Protein AF-A0A418GD78-F1 (afdb_monomer)

Foldseek 3Di:
DVVLVVLVVVLVVCVVVVHACLVVLVVLVVQLVVVVPDPDPPCPVHPRSNVSSVVSVVVCVVVVHD

InterPro domains:
  IPR001915 Peptidase M48 [PF01435] (2-59)

Secondary structure (DSSP, 8-state):
-HHHHHHHHHHHHHHHTT--THHHHHHHHHHHHHHTT---TTSTTS--HHHHHHHHHHHHHHTT--

Sequence (66 aa):
RQESEADDYSYDLLRQRGISPAGLATSFEKLAKLEEGRQSSMFDDHPASAERAQHIRDRMSADGVK

Radius of gyration: 12.33 Å; Cα contacts (8 Å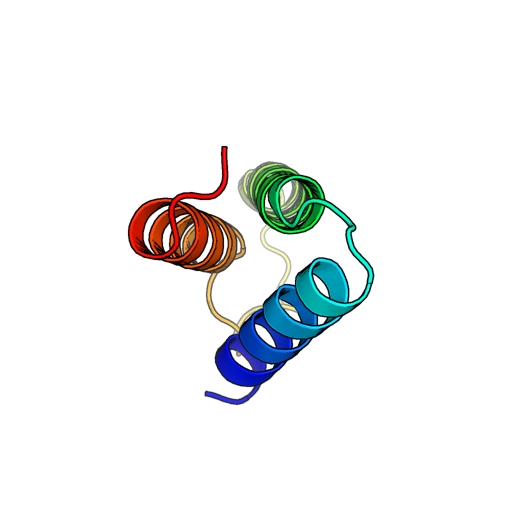, |Δi|>4): 45; chains: 1; bounding box: 29×25×31 Å

pLDDT: mean 84.09, std 13.28, range [54.91, 96.0]

Organism: Escherichia coli (NCBI:txid562)

Structure (mmCIF, N/CA/C/O backbone):
data_AF-A0A418GD78-F1
#
_entry.id   AF-A0A418GD78-F1
#
loop_
_atom_site.group_PDB
_atom_site.id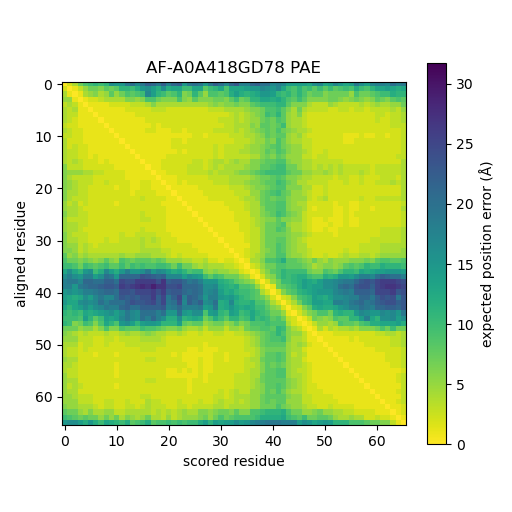
_atom_site.type_symbol
_atom_site.label_atom_id
_atom_site.label_alt_id
_atom_site.label_comp_id
_atom_site.label_asym_id
_atom_site.label_entity_id
_atom_site.label_seq_id
_atom_site.pdbx_PDB_ins_code
_atom_site.Cartn_x
_atom_site.Cartn_y
_atom_site.Cartn_z
_atom_site.occupancy
_atom_site.B_iso_or_equiv
_atom_site.auth_seq_id
_atom_site.auth_comp_id
_atom_site.auth_asym_id
_atom_site.auth_atom_id
_atom_site.pdbx_PDB_model_num
ATOM 1 N N . ARG A 1 1 ? -3.094 -16.741 -8.000 1.00 59.47 1 ARG A N 1
ATOM 2 C CA . ARG A 1 1 ? -4.069 -16.952 -6.896 1.00 59.47 1 ARG A CA 1
ATOM 3 C C . ARG A 1 1 ? -3.369 -16.931 -5.543 1.00 59.47 1 ARG A C 1
ATOM 5 O O . ARG A 1 1 ? -3.607 -15.977 -4.826 1.00 59.47 1 ARG A O 1
ATOM 12 N N . GLN A 1 2 ? -2.423 -17.842 -5.278 1.00 70.00 2 GLN A N 1
ATOM 13 C CA . GLN A 1 2 ? -1.718 -17.912 -3.983 1.00 70.00 2 GLN A CA 1
ATOM 14 C C . GLN A 1 2 ? -1.061 -16.594 -3.522 1.00 70.00 2 GLN A C 1
ATOM 16 O O . GLN A 1 2 ? -1.112 -16.277 -2.341 1.00 70.00 2 GLN A O 1
ATOM 21 N N . GLU A 1 3 ? -0.471 -15.803 -4.424 1.00 65.12 3 GLU A N 1
ATOM 22 C CA . GLU A 1 3 ? 0.148 -14.530 -4.021 1.00 65.12 3 GLU A CA 1
ATOM 23 C C . GLU A 1 3 ? -0.837 -13.426 -3.666 1.00 65.12 3 GLU A C 1
ATOM 25 O O . GLU A 1 3 ? -0.610 -12.725 -2.688 1.00 65.12 3 GLU A O 1
ATOM 30 N N . SER A 1 4 ? -1.939 -13.290 -4.407 1.00 75.25 4 SER A N 1
ATOM 31 C CA . SER A 1 4 ? -2.967 -12.298 -4.078 1.00 75.25 4 SER A CA 1
ATOM 32 C C . SER A 1 4 ? -3.562 -12.581 -2.698 1.00 75.25 4 SER A C 1
ATOM 34 O O . SER A 1 4 ? -3.753 -11.663 -1.914 1.00 75.25 4 SER A O 1
ATOM 36 N N . GLU A 1 5 ? -3.750 -13.861 -2.363 1.00 84.12 5 GLU A N 1
ATOM 37 C CA . GLU A 1 5 ? -4.204 -14.292 -1.036 1.00 84.12 5 GLU A CA 1
ATOM 38 C C . GLU A 1 5 ? -3.176 -13.969 0.065 1.00 84.12 5 GLU A C 1
ATOM 40 O O . GLU A 1 5 ? -3.551 -13.570 1.168 1.00 84.12 5 GLU A O 1
ATOM 45 N N . ALA A 1 6 ? -1.876 -14.098 -0.222 1.00 89.00 6 ALA A N 1
ATOM 46 C CA . ALA A 1 6 ? -0.814 -13.749 0.723 1.00 89.00 6 ALA A CA 1
ATOM 47 C C . ALA A 1 6 ? -0.691 -12.229 0.939 1.00 89.00 6 ALA A C 1
ATOM 49 O O . ALA A 1 6 ? -0.479 -11.773 2.069 1.00 89.00 6 ALA A O 1
ATOM 50 N N . ASP A 1 7 ? -0.846 -11.446 -0.129 1.00 90.62 7 ASP A N 1
ATOM 51 C CA . ASP A 1 7 ? -0.875 -9.983 -0.084 1.00 90.62 7 ASP A CA 1
ATOM 52 C C . ASP A 1 7 ? -2.074 -9.493 0.729 1.00 90.62 7 ASP A C 1
ATOM 54 O O . ASP A 1 7 ? -1.931 -8.628 1.597 1.00 90.62 7 ASP A O 1
ATOM 58 N N . ASP A 1 8 ? -3.234 -10.116 0.516 1.00 92.31 8 ASP A N 1
ATOM 59 C CA . ASP A 1 8 ? -4.459 -9.822 1.246 1.00 92.31 8 ASP A CA 1
ATOM 60 C C . ASP A 1 8 ? -4.356 -10.169 2.729 1.00 92.31 8 ASP A C 1
ATOM 62 O O . ASP A 1 8 ? -4.700 -9.353 3.586 1.00 92.31 8 ASP A O 1
ATOM 66 N N . TYR A 1 9 ? -3.806 -11.339 3.050 1.00 94.44 9 TYR A N 1
ATOM 67 C CA . TYR A 1 9 ? -3.548 -11.715 4.435 1.00 94.44 9 TYR A CA 1
ATOM 68 C C . TYR A 1 9 ? -2.600 -10.724 5.124 1.00 94.44 9 TYR A C 1
ATOM 70 O O . TYR A 1 9 ? -2.838 -10.307 6.260 1.00 94.44 9 TYR A O 1
ATOM 78 N N . SER A 1 10 ? -1.531 -10.318 4.431 1.00 93.62 10 SER A N 1
ATOM 79 C CA . SER A 1 10 ? -0.565 -9.346 4.949 1.00 93.62 10 SER A CA 1
ATOM 80 C C . SER A 1 10 ? -1.224 -7.991 5.203 1.00 93.62 10 SER A C 1
ATOM 82 O O . SER A 1 10 ? -1.000 -7.382 6.249 1.00 93.62 10 SER A O 1
ATOM 84 N N . TYR A 1 11 ? -2.078 -7.541 4.284 1.00 95.44 11 TYR A N 1
ATOM 85 C CA . TYR A 1 11 ? -2.866 -6.324 4.434 1.00 95.44 11 TYR A CA 1
ATOM 86 C C . TYR A 1 11 ? -3.749 -6.357 5.685 1.00 95.44 11 TYR A C 1
ATOM 88 O O . TYR A 1 11 ? -3.670 -5.456 6.529 1.00 95.44 11 TYR A O 1
ATOM 96 N N . ASP A 1 12 ? -4.548 -7.414 5.835 1.00 95.50 12 ASP A N 1
ATOM 97 C CA . ASP A 1 12 ? -5.487 -7.551 6.947 1.00 95.50 12 ASP A CA 1
ATOM 98 C C . ASP A 1 12 ? -4.743 -7.650 8.286 1.00 95.50 12 ASP A C 1
ATOM 100 O O . ASP A 1 12 ? -5.123 -6.998 9.263 1.00 95.50 12 ASP A O 1
ATOM 104 N N . LEU A 1 13 ? -3.636 -8.401 8.331 1.00 96.00 13 LEU A N 1
ATOM 105 C CA . LEU A 1 13 ? -2.801 -8.535 9.522 1.00 96.00 13 LEU A CA 1
ATOM 106 C C . LEU A 1 13 ? -2.201 -7.191 9.953 1.00 96.00 13 LEU A C 1
ATOM 108 O O . LEU A 1 13 ? -2.256 -6.853 11.137 1.00 96.00 13 LEU A O 1
ATOM 112 N N . LEU A 1 14 ? -1.642 -6.411 9.020 1.00 95.06 14 LEU A N 1
ATOM 113 C CA . LEU A 1 14 ? -1.096 -5.083 9.328 1.00 95.06 14 LEU A CA 1
ATOM 114 C C . LEU A 1 14 ? -2.173 -4.194 9.946 1.00 95.06 14 LEU A C 1
ATOM 116 O O . LEU A 1 14 ? -1.955 -3.579 10.992 1.00 95.06 14 LEU A O 1
ATOM 120 N N . ARG A 1 15 ? -3.368 -4.216 9.359 1.00 93.62 15 ARG A N 1
ATOM 121 C CA . ARG A 1 15 ? -4.498 -3.429 9.835 1.00 93.62 15 ARG A CA 1
ATOM 122 C C . ARG A 1 15 ? -4.984 -3.847 11.219 1.00 93.62 15 ARG A C 1
ATOM 124 O O . ARG A 1 15 ? -5.203 -2.986 12.068 1.00 93.62 15 ARG A O 1
ATOM 131 N N . GLN A 1 16 ? -5.091 -5.152 11.476 1.00 94.25 16 GLN A N 1
ATOM 132 C CA . GLN A 1 16 ? -5.431 -5.695 12.798 1.00 94.25 16 GLN A CA 1
ATOM 133 C C . GLN A 1 16 ? -4.425 -5.272 13.873 1.00 94.25 16 GLN A C 1
ATOM 135 O O . GLN A 1 16 ? -4.786 -5.103 15.035 1.00 94.25 16 GLN A O 1
ATOM 140 N N . ARG A 1 17 ? -3.157 -5.086 13.494 1.00 95.00 17 ARG A N 1
ATOM 141 C CA . ARG A 1 17 ? -2.089 -4.622 14.388 1.00 95.00 17 ARG A CA 1
ATOM 142 C C . ARG A 1 17 ? -1.994 -3.095 14.488 1.00 95.00 17 ARG A C 1
ATOM 144 O O . ARG A 1 17 ? -1.109 -2.608 15.184 1.00 95.00 17 ARG A O 1
ATOM 151 N N . GLY A 1 18 ? -2.871 -2.343 13.816 1.00 92.75 18 GLY A N 1
ATOM 152 C CA . GLY A 1 18 ? -2.830 -0.877 13.783 1.00 92.75 18 GLY A CA 1
ATOM 153 C C . GLY A 1 18 ? -1.644 -0.308 12.996 1.00 92.75 18 GLY A C 1
ATOM 154 O O . GLY A 1 18 ? -1.269 0.845 13.194 1.00 92.75 18 GLY A O 1
ATOM 155 N N . ILE A 1 19 ? -1.033 -1.113 12.123 1.00 93.38 19 ILE A N 1
ATOM 156 C CA . ILE A 1 19 ? 0.089 -0.723 11.267 1.00 93.38 19 ILE A CA 1
ATOM 157 C C . ILE A 1 19 ? -0.466 -0.320 9.900 1.00 93.38 19 ILE A C 1
ATOM 159 O O . ILE A 1 19 ? -1.339 -0.990 9.350 1.00 93.38 19 ILE A O 1
ATOM 163 N N . SER A 1 20 ? 0.046 0.775 9.332 1.00 92.19 20 SER A N 1
ATOM 164 C CA . SER A 1 20 ? -0.419 1.242 8.024 1.00 92.19 20 SER A CA 1
ATOM 165 C C . SER A 1 20 ? -0.001 0.278 6.898 1.00 92.19 20 SER A C 1
ATOM 167 O O . SER A 1 20 ? 1.198 0.033 6.719 1.00 92.19 20 SER A O 1
ATOM 169 N N . PRO A 1 21 ? -0.949 -0.214 6.078 1.00 94.50 21 PRO A N 1
ATOM 170 C CA . PRO A 1 21 ? -0.650 -1.033 4.906 1.00 94.50 21 PRO A CA 1
ATOM 171 C C . PRO A 1 21 ? 0.003 -0.242 3.759 1.00 94.50 21 PRO A C 1
ATOM 173 O O . PRO A 1 21 ? 0.484 -0.846 2.802 1.00 94.50 21 PRO A O 1
ATOM 176 N N . ALA A 1 22 ? 0.116 1.089 3.858 1.00 93.88 22 ALA A N 1
ATOM 177 C CA . ALA A 1 22 ? 0.823 1.908 2.869 1.00 93.88 22 ALA A CA 1
ATOM 178 C C . ALA A 1 22 ? 2.283 1.457 2.664 1.00 93.88 22 ALA A C 1
ATOM 180 O O . ALA A 1 22 ? 2.818 1.524 1.553 1.00 93.88 22 ALA A O 1
ATOM 181 N N . GLY A 1 23 ? 2.926 0.958 3.728 1.00 92.69 23 GLY A N 1
ATOM 182 C CA . GLY A 1 23 ? 4.281 0.409 3.660 1.00 92.69 23 GLY A CA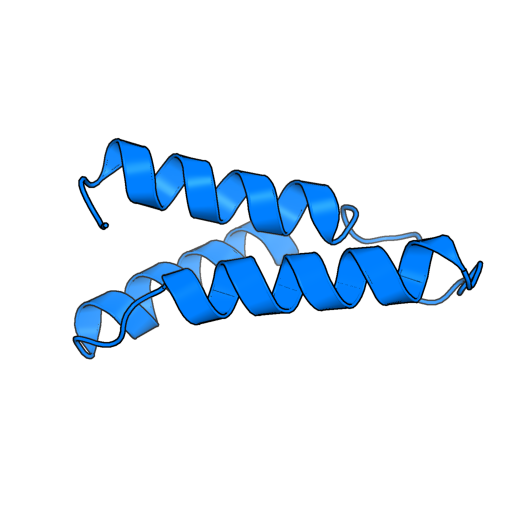 1
ATOM 183 C C . GLY A 1 23 ? 4.378 -0.852 2.796 1.00 92.69 23 GLY A C 1
ATOM 184 O O . GLY A 1 23 ? 5.383 -1.041 2.109 1.00 92.69 23 GLY A O 1
ATOM 185 N N . LEU A 1 24 ? 3.323 -1.673 2.771 1.00 93.56 24 LEU A N 1
ATOM 186 C CA . LEU A 1 24 ? 3.240 -2.869 1.932 1.00 93.56 24 LEU A CA 1
ATOM 187 C C . LEU A 1 24 ? 3.170 -2.480 0.448 1.00 93.56 24 LEU A C 1
ATOM 189 O O . LEU A 1 24 ? 4.020 -2.906 -0.330 1.00 93.56 24 LEU A O 1
ATOM 193 N N . ALA A 1 25 ? 2.253 -1.573 0.082 1.00 93.56 25 ALA A N 1
ATOM 194 C CA . ALA A 1 25 ? 2.152 -1.048 -1.285 1.00 93.56 25 ALA A CA 1
ATOM 195 C C . ALA A 1 25 ? 3.469 -0.409 -1.759 1.00 93.56 25 ALA A C 1
ATOM 197 O O . ALA A 1 25 ? 3.968 -0.722 -2.838 1.00 93.56 25 ALA A O 1
ATOM 198 N N . THR A 1 26 ? 4.081 0.426 -0.914 1.00 93.88 26 THR A N 1
ATOM 199 C CA . THR A 1 26 ? 5.349 1.104 -1.237 1.00 93.88 26 THR A CA 1
ATOM 200 C C . THR A 1 26 ? 6.494 0.111 -1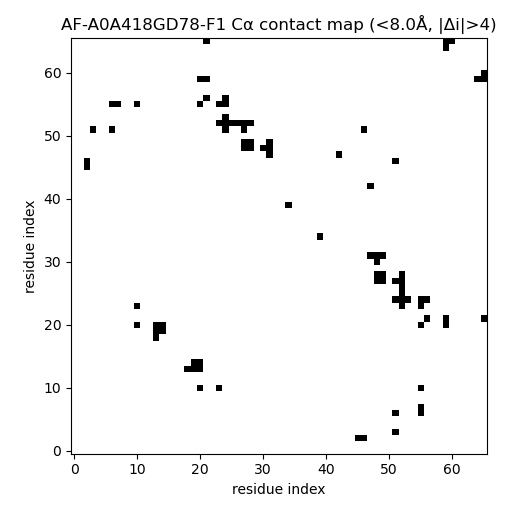.458 1.00 93.88 26 THR A C 1
ATOM 202 O O . THR A 1 26 ? 7.395 0.358 -2.260 1.00 93.88 26 THR A O 1
ATOM 205 N N . SER A 1 27 ? 6.490 -1.017 -0.743 1.00 92.81 27 SER A N 1
ATOM 206 C CA . SER A 1 27 ? 7.503 -2.064 -0.909 1.00 92.81 27 SER A CA 1
ATOM 207 C C . SER A 1 27 ? 7.380 -2.732 -2.278 1.00 92.81 27 SER A C 1
ATOM 209 O O . SER A 1 27 ? 8.390 -2.887 -2.964 1.00 92.81 27 SER A O 1
ATOM 211 N N . PHE A 1 28 ? 6.155 -3.023 -2.724 1.00 92.31 28 PHE A N 1
ATOM 212 C CA . PHE A 1 28 ? 5.904 -3.538 -4.070 1.00 92.31 28 PHE A CA 1
ATOM 213 C C . PHE A 1 28 ? 6.268 -2.540 -5.171 1.00 92.31 28 PHE A C 1
ATOM 215 O O . PHE A 1 28 ? 6.895 -2.925 -6.151 1.00 92.31 28 PHE A O 1
ATOM 222 N N . GLU A 1 29 ? 5.997 -1.245 -4.993 1.00 91.62 29 GLU A N 1
ATOM 223 C CA . GLU A 1 29 ? 6.433 -0.221 -5.956 1.00 91.62 29 GLU A CA 1
ATOM 224 C C . GLU A 1 29 ? 7.961 -0.150 -6.084 1.00 91.62 29 GLU A C 1
ATOM 226 O O . GLU A 1 29 ? 8.496 0.068 -7.172 1.00 91.62 29 GLU A O 1
ATOM 231 N N . LYS A 1 30 ? 8.686 -0.323 -4.972 1.00 91.56 30 LYS A N 1
ATOM 232 C CA . LYS A 1 30 ? 10.154 -0.378 -4.994 1.00 91.56 30 LYS A CA 1
ATOM 233 C C . LYS A 1 30 ? 10.655 -1.627 -5.707 1.00 91.56 30 LYS A C 1
ATOM 235 O O . LYS A 1 30 ? 11.603 -1.517 -6.477 1.00 91.56 30 LYS A O 1
ATOM 240 N N . LEU A 1 31 ? 10.028 -2.778 -5.466 1.00 88.50 31 LEU A N 1
ATOM 241 C CA . LEU A 1 31 ? 10.356 -4.018 -6.167 1.00 88.50 31 LEU A CA 1
ATOM 242 C C . LEU A 1 31 ? 10.114 -3.873 -7.671 1.00 88.50 31 LEU A C 1
ATOM 244 O O . LEU A 1 31 ? 11.043 -4.098 -8.437 1.00 88.50 31 LEU A O 1
ATOM 248 N N . ALA A 1 32 ? 8.959 -3.346 -8.081 1.00 87.56 32 ALA A N 1
ATOM 249 C CA . ALA A 1 32 ? 8.640 -3.102 -9.488 1.00 87.56 32 ALA A CA 1
ATOM 250 C C . ALA A 1 32 ? 9.705 -2.239 -10.190 1.00 87.56 32 ALA A C 1
ATOM 252 O O . ALA A 1 32 ? 10.154 -2.561 -11.286 1.00 87.56 32 ALA A O 1
ATOM 253 N N . LYS A 1 33 ? 10.181 -1.176 -9.527 1.00 86.38 33 LYS A N 1
ATOM 254 C CA .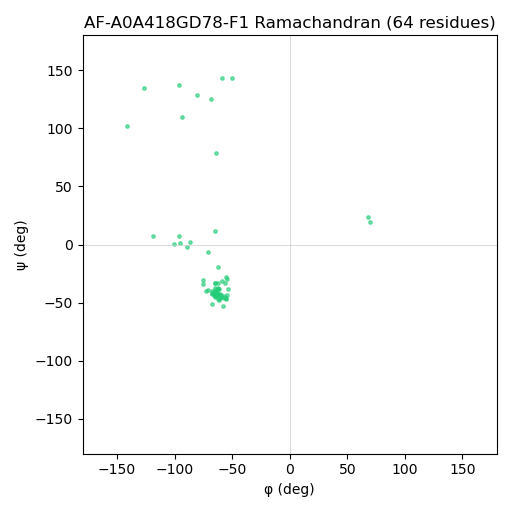 LYS A 1 33 ? 11.261 -0.320 -10.052 1.00 86.38 33 LYS A CA 1
ATOM 255 C C . LYS A 1 33 ? 12.604 -1.042 -10.181 1.00 86.38 33 LYS A C 1
ATOM 257 O O . LYS A 1 33 ? 13.391 -0.705 -11.059 1.00 86.38 33 LYS A O 1
ATOM 262 N N . LEU A 1 34 ? 12.900 -1.993 -9.295 1.00 84.94 34 LEU A N 1
ATOM 263 C CA . LEU A 1 34 ? 14.119 -2.805 -9.375 1.00 84.94 34 LEU A CA 1
ATOM 264 C C . LEU A 1 34 ? 14.021 -3.872 -10.477 1.00 84.94 34 LEU A C 1
ATOM 266 O O . LEU A 1 34 ? 15.041 -4.221 -11.072 1.00 84.94 34 LEU A O 1
ATOM 270 N N . GLU A 1 35 ? 12.813 -4.361 -10.757 1.00 78.12 35 GLU A N 1
ATOM 271 C CA . GLU A 1 35 ? 12.522 -5.331 -11.818 1.00 78.12 35 GLU A CA 1
ATOM 272 C C . GLU A 1 35 ? 12.543 -4.704 -13.218 1.00 78.12 35 GLU A C 1
ATOM 274 O O . GLU A 1 35 ? 13.022 -5.338 -14.155 1.00 78.12 35 GLU A O 1
ATOM 279 N N . GLU A 1 36 ? 12.135 -3.437 -13.368 1.0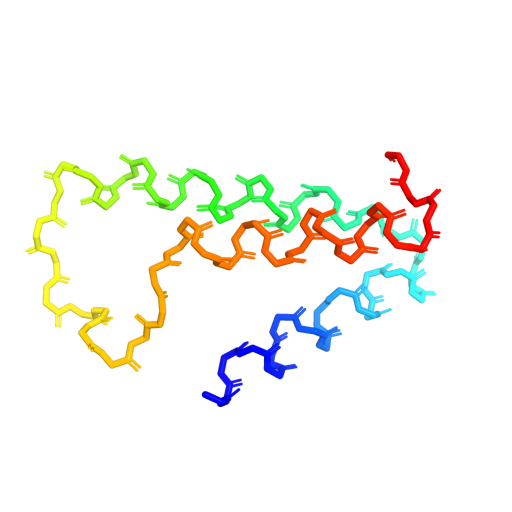0 73.06 36 GLU A N 1
ATOM 280 C CA . GLU A 1 36 ? 12.130 -2.714 -14.656 1.00 73.06 36 GLU A CA 1
ATOM 281 C C . GLU A 1 36 ? 13.514 -2.697 -15.346 1.00 73.06 36 GLU A C 1
ATOM 283 O O . GLU A 1 36 ? 13.609 -2.680 -16.572 1.00 73.06 36 GLU A O 1
ATOM 288 N N . GLY A 1 37 ? 14.601 -2.769 -14.568 1.00 64.50 37 GLY A N 1
ATOM 289 C CA . GLY A 1 37 ? 15.979 -2.828 -15.070 1.00 64.50 37 GLY A CA 1
ATOM 290 C C . GLY A 1 37 ? 16.617 -4.221 -15.079 1.00 64.50 37 GLY A C 1
ATOM 291 O O . GLY A 1 37 ? 17.793 -4.347 -15.430 1.00 64.50 37 GLY A O 1
ATOM 292 N N . ARG A 1 38 ? 15.902 -5.270 -14.652 1.00 65.19 38 ARG A N 1
ATOM 293 C CA . ARG A 1 38 ? 16.464 -6.614 -14.488 1.00 65.19 38 ARG A CA 1
ATOM 294 C C . ARG A 1 38 ? 15.443 -7.660 -14.927 1.00 65.19 38 ARG A C 1
ATOM 296 O O . ARG A 1 38 ? 14.559 -8.014 -14.156 1.00 65.19 38 ARG A O 1
ATOM 303 N N . GLN A 1 39 ? 15.626 -8.215 -16.131 1.00 58.94 39 GLN A N 1
ATOM 304 C CA . GLN A 1 39 ? 14.922 -9.420 -16.590 1.00 58.94 39 GLN A CA 1
ATOM 305 C C . GLN A 1 39 ? 15.329 -10.612 -15.704 1.00 58.94 39 GLN A C 1
ATOM 307 O O . GLN A 1 39 ?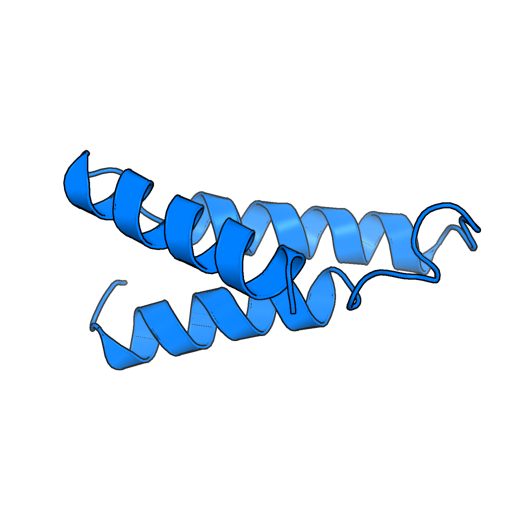 16.225 -11.384 -16.036 1.00 58.94 39 GLN A O 1
ATOM 312 N N . SER A 1 40 ? 14.747 -10.705 -14.511 1.00 55.59 40 SER A N 1
ATOM 313 C CA . SER A 1 40 ? 15.021 -11.769 -13.550 1.00 55.59 40 SER A CA 1
ATOM 314 C C . SER A 1 40 ? 13.983 -12.864 -13.758 1.00 55.59 40 SER A C 1
ATOM 316 O O . SER A 1 40 ? 12.831 -12.695 -13.384 1.00 55.59 40 SER A O 1
ATOM 318 N N . SER A 1 41 ? 14.406 -14.007 -14.295 1.00 56.16 41 SER A N 1
ATOM 319 C CA . SER A 1 41 ? 13.582 -15.212 -14.525 1.00 56.16 41 SER A CA 1
ATOM 320 C C . SER A 1 41 ? 13.067 -15.890 -13.230 1.00 56.16 41 SER A C 1
ATOM 322 O O . SER A 1 41 ? 12.567 -17.006 -13.255 1.00 56.16 41 SER A O 1
ATOM 324 N N . MET A 1 42 ? 13.192 -15.243 -12.061 1.00 55.19 42 MET A N 1
ATOM 325 C CA . MET A 1 42 ? 12.697 -15.776 -10.780 1.00 55.19 42 MET A CA 1
ATOM 326 C C . MET A 1 42 ? 11.244 -15.380 -10.457 1.00 55.19 42 MET A C 1
ATOM 328 O O . MET A 1 42 ? 10.731 -15.828 -9.437 1.00 55.19 42 MET A O 1
ATOM 332 N N . PHE A 1 43 ? 10.586 -14.575 -11.303 1.00 54.91 43 PHE A N 1
ATOM 333 C CA . PHE A 1 43 ? 9.216 -14.076 -11.089 1.00 54.91 43 PHE A CA 1
ATOM 334 C C . PHE A 1 43 ? 8.202 -14.506 -12.169 1.00 54.91 43 PHE A C 1
ATOM 336 O O . PHE A 1 43 ? 7.061 -14.064 -12.121 1.00 54.91 43 PHE A O 1
ATOM 343 N N . ASP A 1 44 ? 8.563 -15.384 -13.115 1.00 56.94 44 ASP A N 1
ATOM 344 C CA . ASP A 1 44 ? 7.693 -15.731 -14.261 1.00 56.94 44 ASP A CA 1
ATOM 345 C C . ASP A 1 44 ? 6.348 -16.398 -13.871 1.00 56.94 44 ASP A C 1
ATOM 347 O O . ASP A 1 44 ? 5.395 -16.355 -14.646 1.00 56.94 44 ASP A O 1
ATOM 351 N N . ASP A 1 45 ? 6.229 -16.965 -12.662 1.00 62.16 45 ASP A N 1
ATOM 352 C CA . ASP A 1 45 ? 4.993 -17.590 -12.148 1.00 62.16 45 ASP A CA 1
ATOM 353 C C . ASP A 1 45 ? 4.118 -16.654 -11.284 1.00 62.16 45 ASP A C 1
ATOM 355 O O . ASP A 1 45 ? 3.066 -17.059 -10.769 1.00 62.16 45 ASP A O 1
ATOM 359 N N . HIS A 1 46 ? 4.538 -15.400 -11.108 1.00 61.41 46 HIS A N 1
ATOM 360 C CA . HIS A 1 46 ? 3.990 -14.467 -10.129 1.00 61.41 46 HIS A CA 1
ATOM 361 C C . HIS A 1 46 ? 3.553 -13.143 -10.789 1.00 61.41 46 HIS A C 1
ATOM 363 O O . HIS A 1 46 ? 4.283 -12.624 -11.635 1.00 61.41 46 HIS A O 1
ATOM 369 N N . PRO A 1 47 ? 2.359 -12.584 -10.476 1.00 68.00 47 PRO A N 1
ATOM 370 C CA . PRO A 1 47 ? 1.955 -11.259 -10.949 1.00 68.00 47 PRO A CA 1
ATOM 371 C C . PRO A 1 47 ? 3.031 -10.210 -10.684 1.00 68.00 47 PRO A C 1
ATOM 373 O O . PRO A 1 47 ? 3.688 -10.219 -9.638 1.00 68.00 47 PRO A O 1
ATOM 376 N N . ALA A 1 48 ? 3.172 -9.271 -11.619 1.00 81.44 48 ALA A N 1
ATOM 377 C CA . ALA A 1 48 ? 4.208 -8.256 -11.529 1.00 81.44 48 ALA A CA 1
ATOM 378 C C . ALA A 1 48 ? 4.057 -7.451 -10.230 1.00 81.44 48 ALA A C 1
ATOM 380 O O . ALA A 1 48 ? 2.943 -7.118 -9.810 1.00 81.44 48 ALA A O 1
ATOM 381 N N . SER A 1 49 ? 5.175 -7.057 -9.612 1.00 86.88 49 SER A N 1
ATOM 382 C CA . SER A 1 49 ? 5.154 -6.259 -8.375 1.00 86.88 49 SER A CA 1
ATOM 383 C C . SER A 1 49 ? 4.317 -4.977 -8.514 1.00 86.8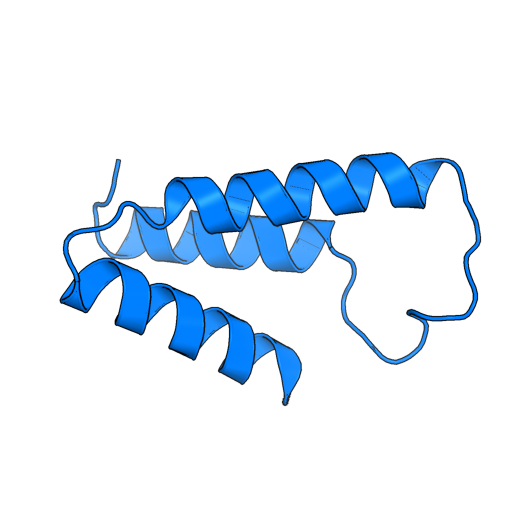8 49 SER A C 1
ATOM 385 O O . SER A 1 49 ? 3.704 -4.522 -7.550 1.00 86.88 49 SER A O 1
ATOM 387 N N . ALA A 1 50 ? 4.227 -4.411 -9.722 1.00 86.94 50 ALA A N 1
ATOM 388 C CA . ALA A 1 50 ? 3.368 -3.265 -10.013 1.00 86.94 50 ALA A CA 1
ATOM 389 C C . ALA A 1 50 ? 1.869 -3.571 -9.820 1.00 86.94 50 ALA A C 1
ATOM 391 O O . ALA A 1 50 ? 1.148 -2.764 -9.233 1.00 86.94 50 ALA A O 1
ATOM 392 N N . GLU A 1 51 ? 1.400 -4.741 -10.257 1.00 89.06 51 GLU A N 1
ATOM 393 C CA . GLU A 1 51 ? 0.004 -5.166 -10.091 1.00 89.06 51 GLU A CA 1
ATOM 394 C C . GLU A 1 51 ? -0.324 -5.405 -8.614 1.00 89.06 51 GLU A C 1
ATOM 396 O O . GLU A 1 51 ? -1.377 -4.990 -8.130 1.00 89.06 51 GLU A O 1
ATOM 401 N N . ARG A 1 52 ? 0.615 -5.998 -7.867 1.00 91.06 52 ARG A N 1
ATOM 402 C CA . ARG A 1 52 ? 0.485 -6.205 -6.415 1.00 91.06 52 ARG A CA 1
ATOM 403 C C . ARG A 1 52 ? 0.400 -4.879 -5.661 1.00 91.06 52 ARG A C 1
ATOM 405 O O . ARG A 1 52 ? -0.451 -4.715 -4.788 1.00 91.06 52 ARG A O 1
ATOM 412 N N . ALA A 1 53 ? 1.224 -3.896 -6.032 1.00 92.81 53 ALA A N 1
ATOM 413 C CA . ALA A 1 53 ? 1.149 -2.548 -5.472 1.00 92.81 53 ALA A CA 1
ATOM 414 C C . ALA A 1 53 ? -0.218 -1.893 -5.724 1.00 92.81 53 ALA A C 1
ATOM 416 O O . ALA A 1 53 ? -0.799 -1.303 -4.807 1.00 92.81 53 ALA A O 1
ATOM 417 N N . GLN A 1 54 ? -0.731 -2.013 -6.952 1.00 92.12 54 GLN A N 1
ATOM 418 C CA . GLN A 1 54 ? -2.022 -1.446 -7.330 1.00 92.12 54 GLN A CA 1
ATOM 419 C C . GLN A 1 54 ? -3.170 -2.100 -6.557 1.00 92.12 54 GLN A C 1
ATOM 421 O O . GLN A 1 54 ? -3.999 -1.389 -5.996 1.00 92.12 54 GLN A O 1
ATOM 426 N N . HIS A 1 55 ? -3.166 -3.428 -6.423 1.00 93.00 55 HIS A N 1
ATOM 427 C CA . HIS A 1 55 ? -4.177 -4.142 -5.646 1.00 93.00 55 HIS A CA 1
ATOM 428 C C . HIS A 1 55 ? -4.262 -3.623 -4.198 1.00 93.00 55 HIS A C 1
ATOM 430 O O . HIS A 1 55 ? -5.348 -3.301 -3.709 1.00 93.00 55 HIS A O 1
ATOM 436 N N . ILE A 1 56 ? -3.121 -3.454 -3.519 1.00 94.25 56 ILE A N 1
ATOM 437 C CA . ILE A 1 56 ? -3.116 -2.923 -2.149 1.00 94.25 56 ILE A CA 1
ATOM 438 C C . ILE A 1 56 ? -3.648 -1.482 -2.100 1.00 94.25 56 ILE A C 1
ATOM 440 O O . ILE A 1 56 ? -4.406 -1.145 -1.190 1.00 94.25 56 ILE A O 1
ATOM 444 N N . ARG A 1 57 ? -3.296 -0.630 -3.073 1.00 94.56 57 ARG A N 1
ATOM 445 C CA . ARG A 1 57 ? -3.812 0.750 -3.173 1.00 94.56 57 ARG A CA 1
ATOM 446 C C . ARG A 1 57 ? -5.333 0.774 -3.339 1.00 94.56 57 ARG A C 1
ATOM 448 O O . ARG A 1 57 ? -6.000 1.563 -2.669 1.00 94.56 57 ARG A O 1
ATOM 455 N N . ASP A 1 58 ? -5.872 -0.104 -4.175 1.00 94.44 58 ASP A N 1
ATOM 456 C CA . ASP A 1 58 ? -7.312 -0.198 -4.416 1.00 94.44 58 ASP A CA 1
ATOM 457 C C . ASP A 1 58 ? -8.053 -0.637 -3.148 1.00 94.44 58 ASP A C 1
ATOM 459 O O . ASP A 1 58 ? -9.043 -0.012 -2.766 1.00 94.44 58 ASP A O 1
ATOM 463 N N . ARG A 1 59 ? -7.520 -1.629 -2.421 1.00 93.94 59 ARG A N 1
ATOM 464 C CA . ARG A 1 59 ? -8.039 -2.048 -1.105 1.00 93.94 59 ARG A CA 1
ATOM 465 C C . ARG A 1 59 ? -7.991 -0.920 -0.076 1.00 93.94 59 ARG A C 1
ATOM 467 O O . ARG A 1 59 ? -8.985 -0.654 0.593 1.00 93.94 59 ARG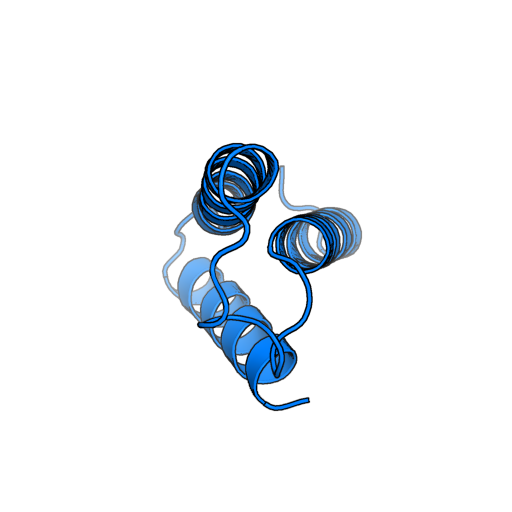 A O 1
ATOM 474 N N . MET A 1 60 ? -6.872 -0.196 0.018 1.00 93.69 60 MET A N 1
ATOM 475 C CA . MET A 1 60 ? -6.767 0.995 0.875 1.00 93.69 60 MET A CA 1
ATOM 476 C C . MET A 1 60 ? -7.847 2.028 0.561 1.00 93.69 60 MET A C 1
ATOM 478 O O . MET A 1 60 ? -8.490 2.521 1.487 1.00 93.69 60 MET A O 1
ATOM 482 N N . SER A 1 61 ? -8.079 2.317 -0.721 1.00 93.88 61 SER A N 1
ATOM 483 C CA . SER A 1 61 ? -9.120 3.253 -1.141 1.00 93.88 61 SER A CA 1
ATOM 484 C C . SER A 1 61 ? -10.525 2.743 -0.811 1.00 93.88 61 SER A C 1
ATOM 486 O O . SER A 1 61 ? -11.346 3.519 -0.324 1.00 93.88 61 SER A O 1
ATOM 488 N N . ALA A 1 62 ? -10.804 1.459 -1.053 1.00 93.56 62 ALA A N 1
ATOM 489 C CA . ALA A 1 62 ? -12.098 0.837 -0.769 1.00 93.56 62 ALA A CA 1
ATOM 490 C C . ALA A 1 62 ? -12.431 0.871 0.729 1.00 93.56 62 ALA A C 1
ATOM 492 O O . ALA A 1 62 ? -13.565 1.151 1.113 1.00 93.56 62 ALA A O 1
ATOM 493 N N . ASP A 1 63 ? -11.420 0.675 1.572 1.00 91.25 63 ASP A N 1
ATOM 494 C CA . ASP A 1 63 ? -11.599 0.623 3.015 1.00 91.25 63 ASP A CA 1
ATOM 495 C C . ASP A 1 63 ? -11.329 1.968 3.722 1.00 91.25 63 ASP A C 1
ATOM 497 O O . ASP A 1 63 ? -11.264 2.016 4.954 1.00 91.25 63 ASP A O 1
ATOM 501 N N . GLY A 1 64 ? -11.108 3.053 2.972 1.00 90.44 64 GLY A N 1
ATOM 502 C CA . GLY A 1 64 ? -10.896 4.401 3.510 1.00 90.44 64 GLY A CA 1
ATOM 503 C C . GLY A 1 64 ? -9.585 4.611 4.284 1.00 90.44 64 GLY A C 1
ATOM 504 O O . GLY A 1 64 ? -9.515 5.509 5.126 1.00 90.44 64 GLY A O 1
ATOM 505 N N . VAL A 1 65 ? -8.550 3.804 4.028 1.00 83.44 65 VAL A N 1
ATOM 506 C CA . VAL A 1 65 ? -7.202 4.001 4.591 1.00 83.44 65 VAL A CA 1
ATOM 507 C C . VAL A 1 65 ? -6.465 5.064 3.791 1.00 83.44 65 VAL A C 1
ATOM 509 O O . VAL A 1 65 ? -6.371 4.963 2.570 1.00 83.44 65 VAL A O 1
ATOM 512 N N . LYS A 1 66 ? -5.916 6.059 4.489 1.00 68.31 66 LYS A N 1
ATOM 513 C CA . LYS A 1 66 ? -5.033 7.080 3.915 1.00 68.31 66 LYS A CA 1
ATOM 514 C C . LYS A 1 66 ? -3.572 6.749 4.184 1.00 68.31 66 LYS A C 1
ATOM 516 O O . LYS A 1 66 ? -3.278 6.289 5.311 1.00 68.31 66 LYS A O 1
#

Solvent-accessible surface area (backbone atoms only — not comparable to full-atom values): 3852 Å² total; per-residue (Å²): 110,74,62,62,54,51,53,49,51,50,43,52,52,31,48,75,70,75,40,74,50,65,61,57,27,52,50,24,47,53,48,29,62,59,43,76,80,40,95,61,86,88,44,83,93,52,82,55,38,52,59,56,18,48,54,48,50,52,51,30,59,75,70,69,56,131

Mean predicted aligned error: 5.63 Å

Nearest PDB structures (foldseek):
  1pvp-assembly1_A-2  TM=4.592E-01  e=2.301E+00  Punavirus P1
  1f44-assembly1_A  TM=4.681E-01  e=3.400E+00  Punavirus P1